Protein AF-A0A7K2LWN7-F1 (afdb_monomer_lite)

pLDDT: mean 85.9, std 9.46, range [47.19, 97.19]

Foldseek 3Di:
DKKKAFQDAKKWKDFDPDIDIAGHRRMDDDDVVSPDMDIDDPGPMDMDDDDPCVPPPVVVCVVVVDDPVVSVVVPPDD

Structure (mmCIF, N/CA/C/O backbone):
data_AF-A0A7K2LWN7-F1
#
_entry.id   AF-A0A7K2LWN7-F1
#
loop_
_atom_site.group_PDB
_atom_site.id
_atom_site.type_symbol
_atom_site.label_atom_id
_atom_site.label_alt_id
_atom_site.label_comp_id
_atom_site.label_asym_id
_atom_site.label_entity_id
_atom_site.label_seq_id
_atom_site.pdbx_PDB_ins_code
_atom_site.Cartn_x
_atom_site.Cartn_y
_atom_site.Cartn_z
_atom_site.occupancy
_atom_site.B_iso_or_equiv
_atom_site.auth_seq_id
_atom_site.auth_comp_id
_atom_site.auth_asym_id
_atom_site.auth_atom_id
_atom_site.pdbx_PDB_model_num
ATOM 1 N N . ALA A 1 1 ? 2.281 -5.935 -3.020 1.00 76.94 1 ALA A N 1
ATOM 2 C CA . ALA A 1 1 ? 1.584 -5.955 -1.714 1.00 76.94 1 ALA A CA 1
ATOM 3 C C . ALA A 1 1 ? 1.413 -4.517 -1.251 1.00 76.94 1 ALA A C 1
ATOM 5 O O . ALA A 1 1 ? 2.201 -3.668 -1.665 1.00 76.94 1 ALA A O 1
ATOM 6 N N . GLN A 1 2 ? 0.383 -4.244 -0.462 1.00 85.06 2 GLN A N 1
ATOM 7 C CA . GLN A 1 2 ? 0.059 -2.912 0.040 1.00 85.06 2 GLN A CA 1
ATOM 8 C C . GLN A 1 2 ? 0.233 -2.910 1.564 1.00 85.06 2 GLN A C 1
ATOM 10 O O . GLN A 1 2 ? -0.021 -3.918 2.226 1.00 85.06 2 GLN A O 1
ATOM 15 N N . ILE A 1 3 ? 0.704 -1.796 2.107 1.00 88.00 3 ILE A N 1
ATOM 16 C CA . ILE A 1 3 ? 0.896 -1.575 3.539 1.00 88.00 3 ILE A CA 1
ATOM 17 C C . ILE A 1 3 ? 0.009 -0.403 3.932 1.00 88.00 3 ILE A C 1
ATOM 19 O O . ILE A 1 3 ? 0.127 0.684 3.365 1.00 88.00 3 ILE A O 1
ATOM 23 N N . LEU A 1 4 ? -0.876 -0.638 4.894 1.00 88.19 4 LEU A N 1
ATOM 24 C CA . LEU A 1 4 ? -1.809 0.357 5.393 1.00 88.19 4 LEU A CA 1
ATOM 25 C C . LEU A 1 4 ? -1.484 0.668 6.852 1.00 88.19 4 LEU A C 1
ATOM 27 O O . LEU A 1 4 ? -1.604 -0.213 7.700 1.00 88.19 4 LEU A O 1
ATOM 31 N N . SER A 1 5 ? -1.088 1.902 7.155 1.00 89.25 5 SER A N 1
ATOM 32 C CA . SER A 1 5 ? -0.763 2.328 8.522 1.00 89.25 5 SER A CA 1
ATOM 33 C C . SER A 1 5 ? -1.715 3.430 8.966 1.00 89.25 5 SER A C 1
ATOM 35 O O . SER A 1 5 ? -1.767 4.499 8.355 1.00 89.25 5 SER A O 1
ATOM 37 N N . ASN A 1 6 ? -2.471 3.183 10.036 1.00 90.56 6 ASN A N 1
ATOM 38 C CA . ASN A 1 6 ? -3.413 4.167 10.560 1.00 90.56 6 ASN A CA 1
ATOM 39 C C . ASN A 1 6 ? -2.696 5.156 11.487 1.00 90.56 6 ASN A C 1
ATOM 41 O O . ASN A 1 6 ? -2.135 4.765 12.514 1.00 90.56 6 ASN A O 1
ATOM 45 N N . VAL A 1 7 ? -2.738 6.443 11.143 1.00 89.56 7 VAL A N 1
ATOM 46 C CA . VAL A 1 7 ? -2.148 7.516 11.955 1.00 89.56 7 VAL A CA 1
ATOM 47 C C . VAL A 1 7 ? -3.190 8.260 12.803 1.00 89.56 7 VAL A C 1
ATOM 49 O O . VAL A 1 7 ? -2.812 8.972 13.737 1.00 89.56 7 VAL A O 1
ATOM 52 N N . GLY A 1 8 ? -4.482 8.052 12.531 1.00 86.81 8 GLY A N 1
ATOM 53 C CA . GLY A 1 8 ? -5.612 8.734 13.159 1.00 86.81 8 GLY A CA 1
ATOM 54 C C . GLY A 1 8 ? -6.493 7.840 14.035 1.00 86.81 8 GLY A C 1
ATOM 55 O O . GLY A 1 8 ? -6.024 6.935 14.730 1.00 86.81 8 GLY A O 1
ATOM 56 N N . ALA A 1 9 ? -7.788 8.159 14.063 1.00 90.19 9 ALA A N 1
ATOM 57 C CA . ALA A 1 9 ? -8.791 7.392 14.798 1.00 90.19 9 ALA A CA 1
ATOM 58 C C . ALA A 1 9 ? -9.038 6.014 14.143 1.00 90.19 9 ALA A C 1
ATOM 60 O O . ALA A 1 9 ? -8.718 5.835 12.967 1.00 90.19 9 ALA A O 1
ATOM 61 N N . PRO A 1 10 ? -9.578 5.022 14.878 1.00 91.00 10 PRO A N 1
ATOM 62 C CA . PRO A 1 10 ? -9.829 3.692 14.328 1.00 91.00 10 PRO A CA 1
ATOM 63 C C . PRO A 1 10 ? -10.695 3.721 13.065 1.00 91.00 10 PRO A C 1
ATOM 65 O O . PRO A 1 10 ? -11.685 4.453 12.992 1.00 91.00 10 PRO A O 1
ATOM 68 N N . VAL A 1 11 ? -10.324 2.895 12.088 1.00 93.00 11 VAL A N 1
ATOM 69 C CA . VAL A 1 11 ? -11.051 2.733 10.822 1.00 93.00 11 VAL A CA 1
ATOM 70 C C . VAL A 1 11 ? -11.443 1.275 10.620 1.00 93.00 11 VAL A C 1
ATOM 72 O O . VAL A 1 11 ? -10.760 0.365 11.090 1.00 93.00 11 VAL A O 1
ATOM 75 N N . ARG A 1 12 ? -12.532 1.038 9.888 1.00 94.31 12 ARG A N 1
ATOM 76 C CA . ARG A 1 12 ? -12.890 -0.301 9.411 1.00 94.31 12 ARG A CA 1
ATOM 77 C C . ARG A 1 12 ? -12.198 -0.546 8.077 1.00 94.31 12 ARG A C 1
ATOM 79 O O . ARG A 1 12 ? -12.272 0.310 7.197 1.00 94.31 12 ARG A O 1
ATOM 86 N N . VAL A 1 13 ? -11.568 -1.704 7.926 1.00 93.81 13 VAL A N 1
ATOM 87 C CA . VAL A 1 13 ? -10.969 -2.155 6.669 1.00 93.81 13 VAL A CA 1
ATOM 88 C C . VAL A 1 13 ? -11.690 -3.409 6.202 1.00 93.81 13 VAL A C 1
ATOM 90 O O . VAL A 1 13 ? -11.884 -4.334 6.990 1.00 93.81 13 VAL A O 1
ATOM 93 N N . ARG A 1 14 ? -12.069 -3.443 4.926 1.00 93.56 14 ARG A N 1
ATOM 94 C CA . ARG A 1 14 ? -12.677 -4.606 4.277 1.00 93.56 14 ARG A CA 1
ATOM 95 C C . ARG A 1 14 ? -11.868 -4.990 3.046 1.00 93.56 14 ARG A C 1
ATOM 97 O O . ARG A 1 14 ? -11.507 -4.120 2.259 1.00 93.56 14 ARG A O 1
ATOM 104 N N . SER A 1 15 ? -11.589 -6.277 2.868 1.00 91.94 15 SER A N 1
ATOM 105 C CA . SER A 1 15 ? -10.948 -6.807 1.663 1.00 91.94 15 SER A CA 1
ATOM 106 C C . SER A 1 15 ? -11.438 -8.228 1.389 1.00 91.94 15 SER A C 1
ATOM 108 O O . SER A 1 15 ? -11.273 -9.123 2.219 1.00 91.94 15 SER A O 1
ATOM 110 N N . GLY A 1 16 ? -12.087 -8.427 0.239 1.00 88.69 16 GLY A N 1
ATOM 111 C CA . GLY A 1 16 ? -12.839 -9.653 -0.042 1.00 88.69 16 GLY A CA 1
ATOM 112 C C . GLY A 1 16 ? -13.894 -9.922 1.039 1.00 88.69 16 GLY A C 1
ATOM 113 O O . GLY A 1 16 ? -14.679 -9.030 1.375 1.00 88.69 16 GLY A O 1
ATOM 114 N N . ASP A 1 17 ? -13.853 -11.133 1.598 1.00 90.00 17 ASP A N 1
ATOM 115 C CA . ASP A 1 17 ? -14.733 -11.594 2.681 1.00 90.00 17 ASP A CA 1
ATOM 116 C C . ASP A 1 17 ? -14.196 -11.258 4.085 1.00 90.00 17 ASP A C 1
ATOM 118 O O . ASP A 1 17 ? -14.833 -11.574 5.090 1.00 90.00 17 ASP A O 1
ATOM 122 N N . TRP A 1 18 ? -13.008 -10.648 4.178 1.00 91.50 18 TRP A N 1
ATOM 123 C CA . TRP A 1 18 ? -12.416 -10.254 5.451 1.00 91.50 18 TRP A CA 1
ATOM 124 C C . TRP A 1 18 ? -12.788 -8.816 5.808 1.00 91.50 18 TRP A C 1
ATOM 126 O O . TRP A 1 18 ? -12.668 -7.900 4.989 1.00 91.50 18 TRP A O 1
ATOM 136 N N . GLU A 1 19 ? -13.162 -8.610 7.067 1.00 93.50 19 GLU A N 1
ATOM 137 C CA . GLU A 1 19 ? -13.297 -7.294 7.678 1.00 93.50 19 GLU A CA 1
ATOM 138 C C . GLU A 1 19 ? -12.569 -7.239 9.021 1.00 93.50 19 GLU A C 1
ATOM 140 O O . GLU A 1 19 ? -12.498 -8.221 9.764 1.00 93.50 19 GLU A O 1
ATOM 145 N N . GLY A 1 20 ? -12.034 -6.067 9.344 1.00 93.56 20 GLY A N 1
ATOM 146 C CA . GLY A 1 20 ? -11.355 -5.831 10.607 1.00 93.56 20 GLY A CA 1
ATOM 147 C C .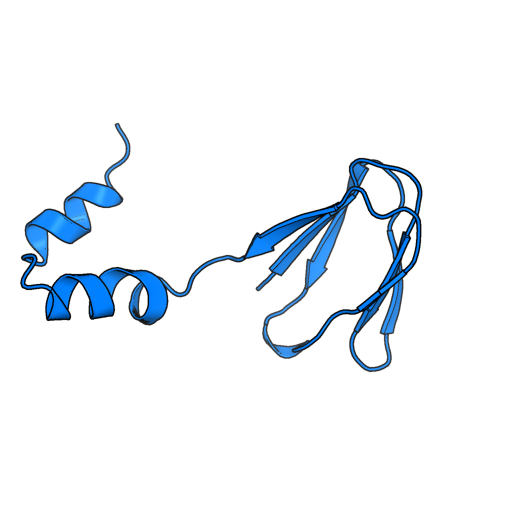 GLY A 1 20 ? -11.305 -4.357 10.968 1.00 93.56 20 GLY A C 1
ATOM 148 O O . GLY A 1 20 ? -11.533 -3.473 10.141 1.00 93.56 20 GLY A O 1
ATOM 149 N N . GLU A 1 21 ? -11.020 -4.086 12.234 1.00 94.81 21 GLU A N 1
ATOM 150 C CA . GLU A 1 21 ? -10.694 -2.740 12.690 1.00 94.81 21 GLU A CA 1
ATOM 151 C C . GLU A 1 21 ? -9.179 -2.533 12.618 1.00 94.81 21 GLU A C 1
ATOM 153 O O . GLU A 1 21 ? -8.405 -3.389 13.049 1.00 94.81 21 GLU A O 1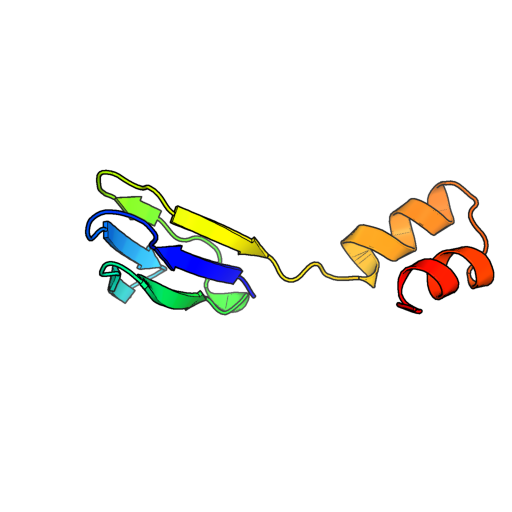
ATOM 158 N N . LEU A 1 22 ? -8.765 -1.386 12.082 1.00 93.75 22 LEU A N 1
ATOM 159 C CA . LEU A 1 22 ? -7.392 -0.909 12.138 1.00 93.75 22 LEU A CA 1
ATOM 160 C C . LEU A 1 22 ? -7.336 0.274 13.104 1.00 93.75 22 LEU A C 1
ATOM 162 O O . LEU A 1 22 ? -7.718 1.396 12.762 1.00 93.75 22 LEU A O 1
ATOM 166 N N . GLY A 1 23 ? -6.877 0.018 14.324 1.00 92.06 23 GLY A N 1
ATOM 167 C CA . GLY A 1 23 ? -6.715 1.024 15.366 1.00 92.06 23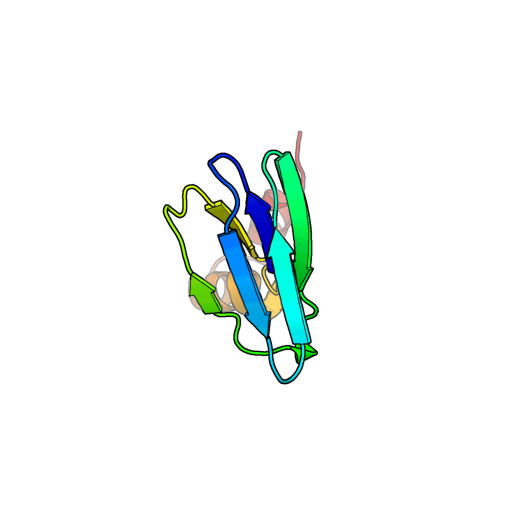 GLY A CA 1
ATOM 168 C C . GLY A 1 23 ? -5.539 1.968 15.110 1.00 92.06 23 GLY A C 1
ATOM 169 O O . GLY A 1 23 ? -4.720 1.768 14.212 1.00 92.06 23 GLY A O 1
ATOM 170 N N . ARG A 1 24 ? -5.432 3.012 15.935 1.00 91.44 24 ARG A N 1
ATOM 171 C CA . ARG A 1 24 ? -4.342 3.993 15.850 1.00 91.44 24 ARG A CA 1
ATOM 172 C C . ARG A 1 24 ? -2.974 3.320 15.985 1.00 91.44 24 ARG A C 1
ATOM 174 O O . ARG A 1 24 ? -2.780 2.491 16.871 1.00 91.44 24 ARG A O 1
ATOM 181 N N . ALA A 1 25 ? -2.021 3.738 15.153 1.00 90.06 25 ALA A N 1
ATOM 182 C CA . ALA A 1 25 ? -0.650 3.226 15.100 1.00 90.06 25 ALA A CA 1
ATOM 183 C C . ALA A 1 25 ? -0.535 1.725 14.771 1.00 90.06 25 ALA A C 1
ATOM 185 O O . ALA A 1 25 ? 0.548 1.149 14.878 1.00 90.06 25 ALA A O 1
ATOM 186 N N . GLN A 1 26 ? -1.624 1.087 14.339 1.00 93.12 26 GLN A N 1
ATOM 187 C CA . GLN A 1 26 ? -1.580 -0.268 13.812 1.00 93.12 26 GLN A CA 1
ATOM 188 C C . GLN A 1 26 ? -1.292 -0.249 12.312 1.00 93.12 26 GLN A C 1
ATOM 190 O O . GLN A 1 26 ? -1.581 0.719 11.601 1.00 93.12 26 GLN A O 1
ATOM 195 N N . THR A 1 27 ? -0.703 -1.344 11.839 1.00 90.94 27 THR A N 1
ATOM 196 C CA . THR A 1 27 ? -0.380 -1.551 10.429 1.00 90.94 27 THR A CA 1
ATOM 197 C C . THR A 1 27 ? -0.988 -2.858 9.950 1.00 90.94 27 THR A C 1
ATOM 199 O O . THR A 1 27 ? -0.867 -3.883 10.619 1.00 90.94 27 THR A O 1
ATOM 202 N N . LEU A 1 28 ? -1.615 -2.812 8.781 1.00 91.12 28 LEU A N 1
ATOM 203 C CA . LEU A 1 28 ? -2.167 -3.959 8.080 1.00 91.12 28 LEU A CA 1
ATOM 204 C C . LEU A 1 28 ? -1.353 -4.218 6.811 1.00 91.12 28 LEU A C 1
ATOM 206 O O . LEU A 1 28 ? -1.118 -3.310 6.010 1.00 91.12 28 LEU A O 1
ATOM 210 N N . LEU A 1 29 ? -0.939 -5.470 6.623 1.00 89.62 29 LEU A N 1
ATOM 211 C CA . LEU A 1 29 ? -0.348 -5.939 5.375 1.00 89.62 29 LEU A CA 1
ATOM 212 C C . LEU A 1 29 ? -1.439 -6.565 4.513 1.00 89.62 29 LEU A C 1
ATOM 214 O O . LEU A 1 29 ? -2.064 -7.544 4.915 1.00 89.62 29 LEU A O 1
ATOM 218 N N . LEU A 1 30 ? -1.629 -6.014 3.319 1.00 87.94 30 LEU A N 1
ATOM 219 C CA . LEU A 1 30 ? -2.570 -6.501 2.320 1.00 87.94 30 LEU A CA 1
ATOM 220 C C . LEU A 1 30 ? -1.783 -7.177 1.183 1.00 87.94 30 LEU A C 1
ATOM 222 O O . LEU A 1 30 ? -1.081 -6.506 0.409 1.00 87.94 30 LEU A O 1
ATOM 226 N N . PRO A 1 31 ? -1.841 -8.516 1.069 1.00 83.81 31 PRO A N 1
ATOM 227 C CA . PRO A 1 31 ? -1.270 -9.237 -0.060 1.00 83.81 31 PRO A CA 1
ATOM 228 C C . PRO A 1 31 ? -1.778 -8.713 -1.407 1.00 83.81 31 PRO A C 1
ATOM 230 O O . PRO A 1 31 ? -2.908 -8.256 -1.530 1.00 83.81 31 PRO A O 1
ATOM 233 N N . ALA A 1 3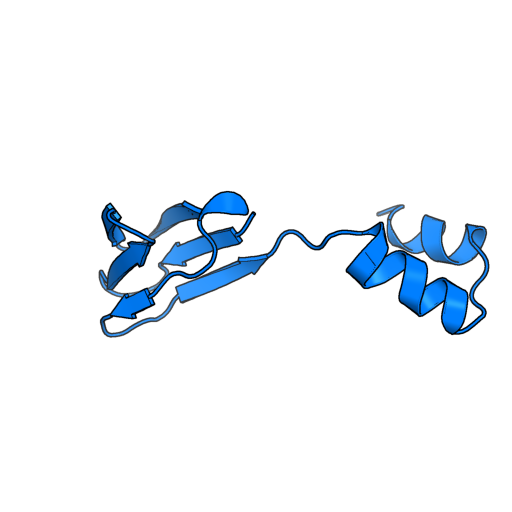2 ? -0.961 -8.827 -2.460 1.00 80.31 32 ALA A N 1
ATOM 234 C CA . ALA A 1 32 ? -1.378 -8.409 -3.805 1.00 80.31 32 ALA A CA 1
ATOM 235 C C . ALA A 1 32 ? -2.597 -9.198 -4.326 1.00 80.31 32 ALA A C 1
ATOM 237 O O . ALA A 1 32 ? -3.362 -8.679 -5.131 1.00 80.31 32 ALA A O 1
ATOM 238 N N . SER A 1 33 ? -2.794 -10.426 -3.838 1.00 82.31 33 SER A N 1
ATOM 239 C CA . SER A 1 33 ? -3.942 -11.277 -4.165 1.00 82.31 33 SER A CA 1
ATOM 240 C C . SER A 1 33 ? -5.272 -10.769 -3.609 1.00 82.31 33 SER A C 1
ATOM 242 O O . SER A 1 33 ? -6.314 -11.220 -4.065 1.00 82.31 33 SER A O 1
ATOM 244 N N . CYS A 1 34 ? -5.254 -9.860 -2.630 1.00 81.94 34 CYS A N 1
ATOM 245 C CA . CYS A 1 34 ? -6.466 -9.301 -2.035 1.00 81.94 34 CYS A CA 1
ATOM 246 C C . CYS A 1 34 ? -7.190 -8.317 -2.968 1.00 81.94 34 CYS A C 1
ATOM 248 O O . CYS A 1 34 ? -8.369 -8.049 -2.768 1.00 81.94 34 CYS A O 1
ATOM 250 N N . GLY A 1 35 ? -6.508 -7.810 -4.002 1.00 81.75 35 GLY A N 1
ATOM 251 C CA . GLY A 1 35 ? -7.085 -6.871 -4.958 1.00 81.75 35 GLY A CA 1
ATOM 252 C C . GLY A 1 35 ? -7.415 -5.532 -4.301 1.00 81.75 35 GLY A C 1
ATOM 253 O O . GLY A 1 35 ? -6.512 -4.740 -4.017 1.00 81.75 35 GLY A O 1
ATOM 254 N N . GLU A 1 36 ? -8.704 -5.294 -4.078 1.00 84.56 36 GLU A N 1
ATOM 255 C CA . GLU A 1 36 ? -9.240 -4.047 -3.533 1.00 84.56 36 GLU A CA 1
ATOM 256 C C . GLU A 1 36 ? -9.399 -4.101 -2.005 1.00 84.56 36 GLU A C 1
ATOM 258 O O . GLU A 1 36 ? -9.671 -5.148 -1.402 1.00 84.56 36 GLU A O 1
ATOM 263 N N . ALA A 1 37 ? -9.232 -2.939 -1.372 1.00 88.44 37 ALA A N 1
ATOM 264 C CA . ALA A 1 37 ? -9.497 -2.736 0.043 1.00 88.44 37 ALA A CA 1
ATOM 265 C C . ALA A 1 37 ? -10.299 -1.447 0.243 1.00 88.44 37 ALA A C 1
ATOM 267 O O . ALA A 1 37 ? -9.943 -0.391 -0.279 1.00 88.44 37 ALA A O 1
ATOM 268 N N . GLU A 1 38 ? -11.370 -1.539 1.023 1.00 90.38 38 GLU A N 1
ATOM 269 C CA . GLU A 1 38 ? -12.222 -0.412 1.389 1.00 90.38 38 GLU A CA 1
ATOM 270 C C . GLU A 1 38 ? -11.917 0.030 2.815 1.00 90.38 38 GLU A C 1
ATOM 272 O O . GLU A 1 38 ? -11.764 -0.798 3.716 1.00 90.38 38 GLU A O 1
ATOM 277 N N . ILE A 1 39 ? -11.857 1.345 3.025 1.00 90.56 39 ILE A N 1
ATOM 278 C CA . ILE A 1 39 ? -11.576 1.956 4.324 1.00 90.56 39 ILE A CA 1
ATOM 279 C C . ILE A 1 39 ? -12.742 2.872 4.677 1.00 90.56 39 ILE A C 1
ATOM 281 O O . ILE A 1 39 ? -13.093 3.760 3.904 1.00 90.56 39 ILE A O 1
ATOM 285 N N . THR A 1 40 ? -13.338 2.665 5.850 1.00 89.50 40 THR A N 1
ATOM 286 C CA . THR A 1 40 ? -14.467 3.469 6.339 1.00 89.50 40 THR A CA 1
ATOM 287 C C . THR A 1 40 ? -14.155 4.072 7.705 1.00 89.50 40 THR A C 1
ATOM 289 O O . THR A 1 40 ? -13.745 3.361 8.625 1.00 89.50 40 THR A O 1
ATOM 292 N N . GLY A 1 41 ? -14.386 5.379 7.849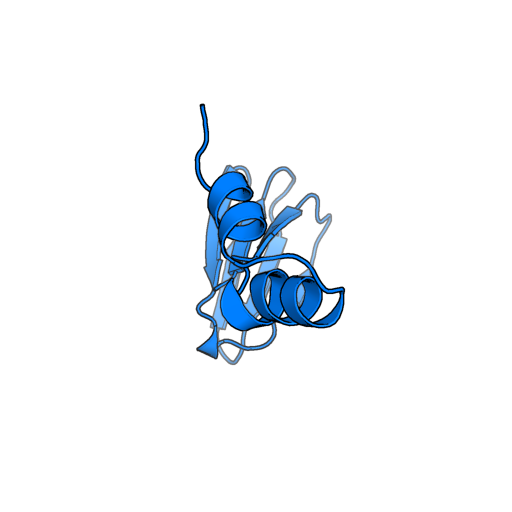 1.00 83.44 41 GLY A N 1
ATOM 293 C CA . GLY A 1 41 ? -14.158 6.147 9.075 1.00 83.44 41 GLY A CA 1
ATOM 294 C C . GLY A 1 41 ? -13.479 7.495 8.799 1.00 83.44 41 GLY A C 1
ATOM 295 O O . GLY A 1 41 ? -13.223 7.821 7.639 1.00 83.44 41 GLY A O 1
ATOM 296 N N . PRO A 1 42 ? -13.185 8.292 9.843 1.00 73.38 42 PRO A N 1
ATOM 297 C CA . PRO A 1 42 ? -12.333 9.476 9.737 1.00 73.38 42 PRO A CA 1
ATOM 298 C C . PRO A 1 42 ? -10.894 9.021 9.445 1.00 73.38 42 PRO A C 1
ATOM 300 O O . PRO A 1 42 ? -10.107 8.748 10.350 1.00 73.38 42 PRO A O 1
ATOM 303 N N . ALA A 1 43 ? -10.601 8.821 8.163 1.00 64.56 43 ALA A N 1
ATOM 304 C CA . ALA A 1 43 ? -9.400 8.143 7.708 1.00 64.56 43 ALA A CA 1
ATOM 305 C C . ALA A 1 43 ? -8.229 9.121 7.549 1.00 64.56 43 ALA A C 1
ATOM 307 O O . ALA A 1 43 ? -8.068 9.736 6.499 1.00 64.56 43 ALA A O 1
ATOM 308 N N . ASP A 1 44 ? -7.368 9.183 8.564 1.00 72.50 44 ASP A N 1
ATOM 309 C CA . ASP A 1 44 ? -5.983 9.628 8.397 1.00 72.50 44 ASP A CA 1
ATOM 310 C C . ASP A 1 44 ? -5.111 8.372 8.264 1.00 72.50 44 ASP A C 1
ATOM 312 O O . ASP A 1 44 ? -4.650 7.794 9.253 1.00 72.50 44 ASP A O 1
ATOM 316 N N . VAL A 1 45 ? -4.954 7.879 7.033 1.00 68.38 45 VAL A N 1
ATOM 317 C CA . VAL A 1 45 ? -4.280 6.604 6.756 1.00 68.38 45 VAL A CA 1
ATOM 318 C C . VAL A 1 45 ? -3.151 6.806 5.753 1.00 68.38 45 VAL A C 1
ATOM 320 O O . VAL A 1 45 ? -3.337 7.416 4.702 1.00 68.38 45 VAL A O 1
ATOM 323 N N . LEU A 1 46 ? -1.972 6.271 6.074 1.00 75.62 46 LEU A N 1
ATOM 324 C CA . LEU A 1 46 ? -0.839 6.215 5.158 1.00 75.62 46 LEU A CA 1
ATOM 325 C C . LEU A 1 46 ? -0.917 4.933 4.327 1.00 75.62 46 LEU A C 1
ATOM 327 O O . LEU A 1 46 ? -0.999 3.830 4.875 1.00 75.62 46 LEU A O 1
ATOM 331 N N . PHE A 1 47 ? -0.865 5.091 3.005 1.00 76.50 47 PHE A N 1
ATOM 332 C CA . PHE A 1 47 ? -0.900 3.998 2.040 1.00 76.50 47 PHE A CA 1
ATOM 333 C C 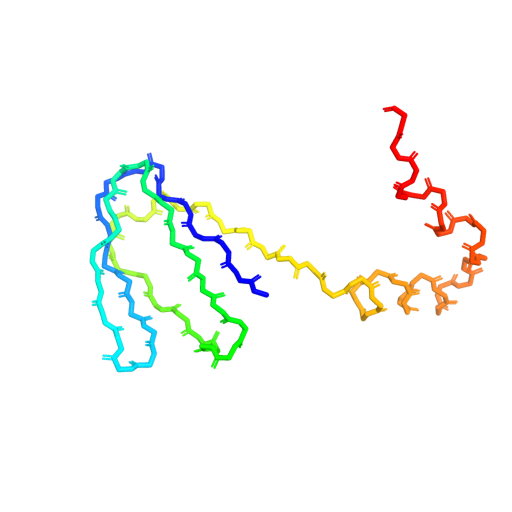. PHE A 1 47 ? 0.460 3.854 1.354 1.00 76.50 47 PHE A C 1
ATOM 335 O O . PHE A 1 47 ? 0.882 4.728 0.598 1.00 76.50 47 PHE A O 1
ATOM 342 N N . GLY A 1 48 ? 1.150 2.748 1.623 1.00 72.94 48 GLY A N 1
ATOM 343 C CA . GLY A 1 48 ? 2.385 2.374 0.942 1.00 72.94 48 GLY A CA 1
ATOM 344 C C . GLY A 1 48 ? 2.132 1.233 -0.034 1.00 72.94 48 GLY A C 1
ATOM 345 O O . GLY A 1 48 ? 1.705 0.153 0.372 1.00 72.94 48 GLY A O 1
ATOM 346 N N . CYS A 1 49 ? 2.431 1.425 -1.316 1.00 71.44 49 CYS A N 1
ATOM 347 C CA . CYS A 1 49 ? 2.543 0.316 -2.258 1.00 71.44 49 CYS A CA 1
ATOM 348 C C . CYS A 1 49 ? 4.015 -0.080 -2.402 1.00 71.44 49 CYS A C 1
ATOM 350 O O . CYS A 1 49 ? 4.893 0.778 -2.470 1.00 71.44 49 CYS A O 1
ATOM 352 N N . LEU A 1 50 ? 4.300 -1.385 -2.444 1.00 71.31 50 LEU A N 1
ATOM 353 C CA . LEU A 1 50 ? 5.590 -1.844 -2.950 1.00 71.31 50 LEU A CA 1
ATOM 354 C C . LEU A 1 50 ? 5.489 -1.855 -4.483 1.00 71.31 50 LEU A C 1
ATOM 356 O O . LEU A 1 50 ? 4.717 -2.674 -5.000 1.00 71.31 50 LEU A O 1
ATOM 360 N N . PRO A 1 51 ? 6.187 -0.958 -5.202 1.00 70.19 51 PRO A N 1
ATOM 361 C CA . PRO A 1 51 ? 6.119 -0.930 -6.653 1.00 70.19 51 PRO A CA 1
ATOM 362 C C . PRO A 1 51 ? 6.731 -2.206 -7.231 1.00 70.19 51 PRO A C 1
ATOM 364 O O . PRO A 1 51 ? 7.710 -2.748 -6.708 1.00 70.19 51 PRO A O 1
ATOM 367 N N . ASP A 1 52 ? 6.163 -2.669 -8.337 1.00 82.31 52 ASP A N 1
ATOM 368 C CA . ASP A 1 52 ? 6.841 -3.621 -9.203 1.00 82.31 52 ASP A CA 1
ATOM 369 C C . ASP A 1 52 ? 7.951 -2.851 -9.918 1.00 82.31 52 ASP A C 1
ATOM 371 O O . ASP A 1 52 ? 7.685 -2.018 -10.778 1.00 82.31 52 ASP A O 1
ATOM 375 N N . LEU A 1 53 ? 9.207 -3.080 -9.539 1.00 82.69 53 LEU A N 1
ATOM 376 C CA . LEU A 1 53 ? 10.318 -2.302 -10.085 1.00 82.69 53 LEU A CA 1
ATOM 377 C C . LEU A 1 53 ? 10.496 -2.490 -11.595 1.00 82.69 53 LEU A C 1
ATOM 379 O O . LEU A 1 53 ? 11.004 -1.578 -12.245 1.00 82.69 53 LEU A O 1
ATOM 383 N N . ASP A 1 54 ? 10.126 -3.639 -12.162 1.00 85.06 54 ASP A N 1
ATOM 384 C CA . ASP A 1 54 ? 10.241 -3.851 -13.604 1.00 85.06 54 ASP A CA 1
ATOM 385 C C . ASP A 1 54 ? 9.170 -3.057 -14.346 1.00 85.06 54 ASP A C 1
ATOM 387 O O . ASP A 1 54 ? 9.498 -2.290 -15.255 1.00 85.06 54 ASP A O 1
ATOM 391 N N . ARG A 1 55 ? 7.914 -3.174 -13.908 1.00 86.56 55 ARG A N 1
ATOM 392 C CA . ARG A 1 55 ? 6.775 -2.490 -14.532 1.00 86.56 55 ARG A CA 1
ATOM 393 C C . ARG A 1 55 ? 6.747 -0.990 -14.247 1.00 86.56 55 ARG A C 1
ATOM 395 O O . ARG A 1 55 ? 6.552 -0.199 -15.160 1.00 86.56 55 ARG A O 1
ATOM 402 N N . ASP A 1 56 ? 6.915 -0.603 -12.989 1.00 84.94 56 ASP A N 1
ATOM 403 C CA . ASP A 1 56 ? 6.630 0.752 -12.509 1.00 84.94 56 ASP A CA 1
ATOM 404 C C . ASP A 1 56 ? 7.856 1.677 -12.590 1.00 84.94 56 ASP A C 1
ATOM 406 O O . ASP A 1 56 ? 7.714 2.893 -12.485 1.00 84.94 56 ASP A O 1
ATOM 410 N N . VAL A 1 57 ? 9.066 1.126 -12.775 1.00 87.88 57 VAL A N 1
ATOM 411 C CA . VAL A 1 57 ? 10.313 1.914 -12.802 1.00 87.88 57 VAL A CA 1
ATOM 412 C C . VAL A 1 57 ? 11.164 1.606 -14.031 1.00 87.88 57 VAL A C 1
ATOM 414 O O . VAL A 1 57 ? 11.464 2.501 -14.818 1.00 87.88 57 VAL A O 1
ATOM 417 N N . ARG A 1 58 ? 11.590 0.353 -14.222 1.00 91.25 58 ARG A N 1
ATOM 418 C CA . ARG A 1 58 ? 12.604 0.013 -15.234 1.00 91.25 58 ARG A CA 1
ATOM 419 C C . ARG A 1 58 ? 12.064 0.126 -16.655 1.00 91.25 58 ARG A C 1
ATOM 421 O O . ARG A 1 58 ? 12.748 0.728 -17.477 1.00 91.25 58 ARG A O 1
ATOM 428 N N . ALA A 1 59 ? 10.888 -0.426 -16.954 1.00 93.19 59 ALA A N 1
ATOM 429 C CA . ALA A 1 59 ? 10.317 -0.377 -18.301 1.00 93.19 59 ALA A CA 1
ATOM 430 C C . ALA A 1 59 ? 10.058 1.068 -18.780 1.00 93.19 59 ALA A C 1
ATOM 432 O O . ALA A 1 59 ? 10.622 1.425 -19.816 1.00 93.19 59 ALA A O 1
ATOM 433 N N . PRO A 1 60 ? 9.379 1.946 -18.012 1.00 94.00 60 PRO A N 1
ATOM 434 C CA . PRO A 1 60 ? 9.182 3.341 -18.410 1.00 94.00 60 PRO A CA 1
ATOM 435 C C . PRO A 1 60 ? 10.495 4.104 -18.633 1.00 94.00 60 PRO A C 1
ATOM 437 O O . PRO A 1 60 ? 10.620 4.889 -19.570 1.00 94.00 60 PRO A O 1
ATOM 440 N N . LEU A 1 61 ? 11.512 3.866 -17.796 1.00 93.38 61 LEU A N 1
ATOM 441 C CA . LEU A 1 61 ? 12.811 4.527 -17.948 1.00 93.38 61 LEU A CA 1
ATOM 442 C C . LEU A 1 61 ? 13.591 4.009 -19.166 1.00 93.38 61 LEU A C 1
ATOM 444 O O . LEU A 1 61 ? 14.276 4.782 -19.834 1.00 93.38 61 LEU A O 1
ATOM 448 N N . LEU A 1 62 ? 13.490 2.719 -19.484 1.00 96.25 62 LEU A N 1
ATOM 449 C CA . LEU A 1 62 ? 14.083 2.171 -20.704 1.00 96.25 62 LEU A CA 1
ATOM 450 C C . LEU A 1 62 ? 13.392 2.726 -21.956 1.00 96.25 62 LEU A C 1
ATOM 452 O O . LEU A 1 62 ? 14.082 3.102 -22.901 1.00 96.25 62 LEU A O 1
ATOM 456 N N . GLU A 1 63 ? 12.062 2.824 -21.948 1.00 96.81 63 GLU A N 1
ATOM 457 C CA . GLU A 1 63 ? 11.272 3.428 -23.032 1.00 96.81 63 GLU A CA 1
ATOM 458 C C . GLU A 1 63 ? 11.600 4.913 -23.228 1.00 96.81 63 GLU A C 1
ATOM 460 O O . GLU A 1 63 ? 11.692 5.385 -24.359 1.00 96.81 63 GLU A O 1
ATOM 465 N N . ALA A 1 64 ? 11.882 5.633 -22.140 1.00 95.81 64 ALA A N 1
ATOM 466 C CA . ALA A 1 64 ? 12.374 7.009 -22.177 1.00 95.81 64 ALA A CA 1
ATOM 467 C C . ALA A 1 64 ? 13.845 7.137 -22.639 1.00 95.81 64 ALA A C 1
ATOM 469 O O . ALA A 1 64 ? 14.376 8.246 -22.717 1.00 95.81 64 ALA A O 1
ATOM 470 N N . GLY A 1 65 ? 14.521 6.025 -22.950 1.00 97.19 65 GLY A N 1
ATOM 471 C CA . GLY A 1 65 ? 15.878 6.003 -23.502 1.00 97.19 65 GLY A CA 1
ATOM 472 C C . GLY A 1 65 ? 17.001 6.028 -22.463 1.00 97.19 65 GLY A C 1
ATOM 473 O O . GLY A 1 65 ? 18.174 6.161 -22.827 1.00 97.19 65 GLY A O 1
ATOM 474 N N . TYR A 1 66 ? 16.697 5.880 -21.170 1.00 95.50 66 TYR A N 1
ATOM 475 C CA . TYR A 1 66 ? 17.735 5.792 -20.148 1.00 95.50 66 TYR A CA 1
ATOM 476 C C . TYR A 1 66 ? 18.481 4.456 -20.231 1.00 95.50 66 TYR A C 1
ATOM 478 O O . TYR A 1 66 ? 17.904 3.381 -20.382 1.00 95.50 66 TYR A O 1
ATOM 486 N N . SER A 1 67 ? 19.805 4.507 -20.077 1.00 94.75 67 SER A N 1
ATOM 487 C CA . SER A 1 67 ? 20.619 3.291 -20.034 1.00 94.75 67 SER A CA 1
ATOM 488 C C . SER A 1 67 ? 20.363 2.481 -18.755 1.00 94.75 67 SER A C 1
ATOM 490 O O . SER A 1 67 ? 20.175 3.042 -17.673 1.00 94.75 67 SER A O 1
ATOM 492 N N . ARG A 1 68 ? 20.482 1.148 -18.841 1.00 91.25 68 ARG A N 1
ATOM 493 C CA . ARG A 1 68 ? 20.398 0.244 -17.673 1.00 91.25 68 ARG A CA 1
ATOM 494 C C . ARG A 1 68 ? 21.352 0.642 -16.543 1.00 91.25 68 ARG A C 1
ATOM 496 O O . ARG A 1 68 ? 21.003 0.496 -15.376 1.00 91.25 68 ARG A O 1
ATOM 503 N N . ARG A 1 69 ? 22.536 1.165 -16.886 1.00 91.19 69 ARG A N 1
ATOM 504 C CA . ARG A 1 69 ? 23.532 1.639 -15.915 1.00 91.19 69 ARG A CA 1
ATOM 505 C C . ARG A 1 69 ? 23.026 2.847 -15.123 1.00 91.19 69 ARG A C 1
ATOM 507 O O . ARG A 1 69 ? 23.211 2.882 -13.914 1.00 91.19 69 ARG A O 1
ATOM 514 N N . HIS A 1 70 ? 22.380 3.809 -15.785 1.00 89.69 70 HIS A N 1
ATOM 515 C CA . HIS A 1 70 ? 21.789 4.967 -15.106 1.00 89.69 70 HIS A CA 1
ATOM 516 C C . HIS A 1 70 ? 20.614 4.569 -14.212 1.00 89.69 70 HIS A C 1
ATOM 518 O O . HIS A 1 70 ? 20.528 5.047 -13.089 1.00 89.69 70 HIS A O 1
ATOM 524 N N . ILE A 1 71 ? 19.763 3.645 -14.663 1.00 90.81 71 ILE A N 1
ATOM 525 C CA . ILE A 1 71 ? 18.638 3.148 -13.857 1.00 90.81 71 ILE A CA 1
ATOM 526 C C . ILE A 1 71 ? 19.145 2.405 -12.612 1.00 90.81 71 ILE A C 1
ATOM 528 O O . ILE A 1 71 ? 18.625 2.604 -11.519 1.00 90.81 71 ILE A O 1
ATOM 532 N N . ALA A 1 72 ? 20.190 1.581 -12.746 1.00 87.50 72 ALA A N 1
ATOM 533 C CA . ALA A 1 72 ? 20.774 0.855 -11.617 1.00 87.50 72 ALA A CA 1
ATOM 534 C C . ALA A 1 72 ? 21.345 1.788 -10.534 1.00 87.50 72 ALA A C 1
ATOM 536 O O . ALA A 1 72 ? 21.255 1.471 -9.350 1.00 87.50 72 ALA A O 1
ATOM 537 N N . ALA A 1 73 ? 21.881 2.948 -10.925 1.00 89.38 73 ALA A N 1
ATOM 538 C CA . ALA A 1 73 ? 22.413 3.935 -9.989 1.00 89.38 73 ALA A CA 1
ATOM 539 C C . ALA A 1 73 ? 21.334 4.567 -9.085 1.00 89.38 73 ALA A C 1
ATOM 541 O O . ALA A 1 73 ? 21.672 5.053 -8.014 1.00 89.38 73 ALA A O 1
ATOM 542 N N . LEU A 1 74 ? 20.047 4.513 -9.460 1.00 85.44 74 LEU A N 1
ATOM 543 C CA . LEU A 1 74 ? 18.941 5.032 -8.639 1.00 85.44 74 LEU A CA 1
ATOM 544 C C . LEU A 1 74 ? 18.711 4.217 -7.355 1.00 85.44 74 LEU A C 1
ATOM 546 O O . LEU A 1 74 ? 18.215 4.755 -6.371 1.00 85.44 74 LEU A O 1
ATOM 550 N N . GLY A 1 75 ? 19.039 2.919 -7.372 1.00 73.81 75 GLY A N 1
ATOM 551 C CA . GLY A 1 75 ? 18.874 2.011 -6.227 1.00 73.81 75 GLY A CA 1
ATOM 552 C C . GLY A 1 75 ? 20.139 1.826 -5.389 1.00 73.81 75 GLY A C 1
ATOM 553 O O . GLY A 1 75 ? 20.095 1.179 -4.345 1.00 73.81 75 GLY A O 1
ATOM 554 N N . ALA A 1 76 ? 21.267 2.379 -5.837 1.00 73.06 76 ALA A N 1
ATOM 555 C CA . ALA A 1 76 ? 22.507 2.416 -5.079 1.00 73.06 76 ALA A CA 1
ATOM 556 C C . ALA A 1 76 ? 22.440 3.590 -4.092 1.00 73.06 76 ALA A C 1
ATOM 558 O O . ALA A 1 76 ? 23.056 4.629 -4.308 1.00 73.06 76 ALA A O 1
ATOM 559 N N . GLY A 1 77 ? 21.615 3.456 -3.051 1.00 55.12 77 GLY A N 1
ATOM 560 C CA . GLY A 1 77 ? 21.593 4.420 -1.954 1.00 55.12 77 GLY A CA 1
ATOM 561 C C . GLY A 1 77 ? 22.996 4.576 -1.359 1.00 55.12 77 GLY A C 1
ATOM 562 O O . GLY A 1 77 ? 23.655 3.578 -1.065 1.00 55.12 77 GLY A O 1
ATOM 563 N N . SER A 1 78 ? 23.447 5.825 -1.247 1.00 47.19 78 SER A N 1
ATOM 564 C CA . SER A 1 78 ? 24.600 6.261 -0.452 1.00 47.19 78 SER A CA 1
ATOM 565 C C . SER A 1 78 ? 24.319 6.167 1.040 1.00 47.19 78 SER A C 1
ATOM 567 O O . SER A 1 78 ? 23.191 6.570 1.410 1.00 47.19 78 SER A O 1
#

Radius of gyration: 16.94 Å; chains: 1; bounding box: 39×21×39 Å

Sequence (78 aa):
AQILSNVGAPVRVRSGDWEGELGRAQTLLLPASCGEAEITGPADVLFGCLPDLDRDVRAPLLEAGYSRRHIAALGAGS

Secondary structure (DSSP, 8-state):
-EEEEE-SS-EEEEETTEEEEE-TT-EEEE-GGG---EEESS--EEEEE---HIIIIIHHHHHTT--HHHHHHTS---